Protein AF-A0AAW7PAB9-F1 (afdb_monomer)

Sequence (72 aa):
MAITTTKARLNLSIDSELKQEVGEVLKEIGLDYTTAINLYFNKIRRDRKIPFELEARKNLTVDEFLGSNWRE

Nearest PDB structures (foldseek):
  4fxe-assembly1_A-2  TM=9.255E-01  e=7.789E-02  Escherichia coli K-12

Solvent-accessible surface area (backbone atoms only — not comparable to full-atom values): 4961 Å² total; per-residue (Å²): 134,85,82,78,82,78,83,80,89,84,88,80,92,73,58,71,65,62,50,52,58,52,47,53,55,32,51,76,74,72,47,53,71,71,57,53,53,52,51,51,51,50,44,25,68,72,70,74,41,74,92,60,84,85,71,75,84,76,83,70,61,69,72,78,74,56,53,103,68,80,70,135

Structure (mmCIF, N/CA/C/O backbone):
data_AF-A0AAW7PAB9-F1
#
_entry.id   AF-A0AAW7PAB9-F1
#
loop_
_atom_site.group_PDB
_atom_site.id
_atom_site.type_symbol
_atom_site.label_atom_id
_atom_site.label_alt_id
_atom_site.label_comp_id
_atom_site.label_asym_id
_atom_site.label_entity_id
_atom_site.label_seq_id
_atom_site.pdbx_PDB_ins_code
_atom_site.Cartn_x
_atom_site.Cartn_y
_atom_site.Cartn_z
_atom_site.occupancy
_atom_site.B_iso_or_equiv
_atom_site.auth_seq_id
_atom_site.auth_comp_id
_atom_site.auth_asym_id
_atom_site.auth_atom_id
_atom_site.pdbx_PDB_model_num
ATOM 1 N N . MET A 1 1 ? 19.583 -9.413 28.840 1.00 48.31 1 MET A N 1
ATOM 2 C CA . MET A 1 1 ? 19.834 -8.677 27.582 1.00 48.31 1 MET A CA 1
ATOM 3 C C . MET A 1 1 ? 18.507 -8.108 27.115 1.00 48.31 1 MET A C 1
ATOM 5 O O . MET A 1 1 ? 17.625 -8.883 26.772 1.00 48.31 1 MET A O 1
ATOM 9 N N . ALA A 1 2 ? 18.312 -6.792 27.208 1.00 50.31 2 ALA A N 1
ATOM 10 C CA . ALA A 1 2 ? 17.104 -6.164 26.686 1.00 50.31 2 ALA A CA 1
ATOM 11 C C . ALA A 1 2 ? 17.218 -6.110 25.159 1.00 50.31 2 ALA A C 1
ATOM 13 O O . ALA A 1 2 ? 18.141 -5.489 24.636 1.00 50.31 2 ALA A O 1
ATOM 14 N N . ILE A 1 3 ? 16.315 -6.783 24.447 1.00 60.28 3 ILE A N 1
ATOM 15 C CA . ILE A 1 3 ? 16.172 -6.593 23.005 1.00 60.28 3 ILE A CA 1
ATOM 16 C C . ILE A 1 3 ? 15.531 -5.222 22.770 1.00 60.28 3 ILE A C 1
ATOM 18 O O . ILE A 1 3 ? 14.311 -5.065 22.766 1.00 60.28 3 ILE A O 1
ATOM 22 N N . THR A 1 4 ? 16.351 -4.187 22.626 1.00 56.09 4 THR A N 1
ATOM 23 C CA . THR A 1 4 ? 15.884 -2.878 22.173 1.00 56.09 4 THR A CA 1
ATOM 24 C C 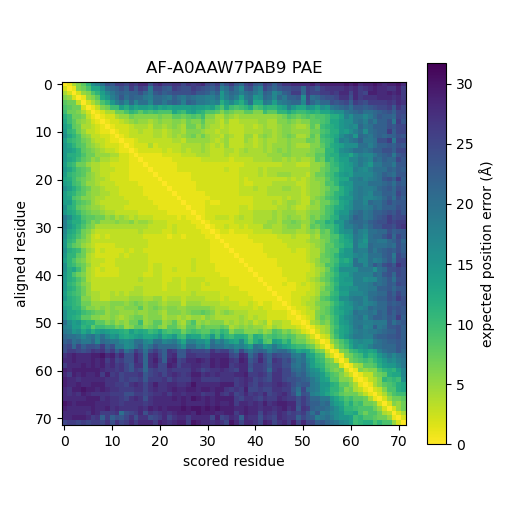. THR A 1 4 ? 15.360 -3.028 20.746 1.00 56.09 4 THR A C 1
ATOM 26 O O . THR A 1 4 ? 16.119 -3.142 19.787 1.00 56.09 4 THR A O 1
ATOM 29 N N . THR A 1 5 ? 14.034 -3.081 20.600 1.00 64.06 5 THR A N 1
ATOM 30 C CA . THR A 1 5 ? 13.371 -3.079 19.290 1.00 64.06 5 THR A CA 1
ATOM 31 C C . THR A 1 5 ? 13.457 -1.665 18.726 1.00 64.06 5 THR A C 1
ATOM 33 O O . THR A 1 5 ? 12.559 -0.842 18.908 1.00 64.06 5 THR A O 1
ATOM 36 N N . THR A 1 6 ? 14.582 -1.350 18.092 1.00 80.62 6 THR A N 1
ATOM 37 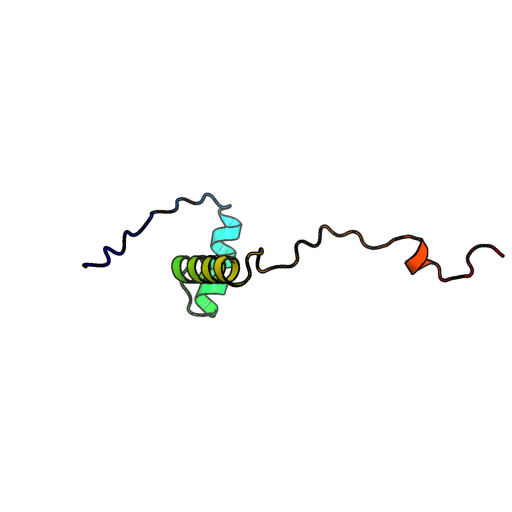C CA . THR A 1 6 ? 14.802 -0.049 17.460 1.00 80.62 6 THR A CA 1
ATOM 38 C C . THR A 1 6 ? 13.911 0.052 16.224 1.00 80.62 6 THR A C 1
ATOM 40 O O . THR A 1 6 ? 14.161 -0.598 15.211 1.00 80.62 6 THR A O 1
ATOM 43 N N . LYS A 1 7 ? 12.839 0.849 16.301 1.00 80.12 7 LYS A N 1
ATOM 44 C CA . LYS A 1 7 ? 11.999 1.150 15.135 1.00 80.12 7 LYS A CA 1
ATOM 45 C C . LYS A 1 7 ? 12.758 2.089 14.194 1.00 80.12 7 LYS A C 1
ATOM 47 O O . LYS A 1 7 ? 13.154 3.178 14.603 1.00 80.12 7 LYS A O 1
ATOM 52 N N . ALA A 1 8 ? 12.925 1.685 12.938 1.00 86.44 8 ALA A N 1
ATOM 53 C CA . ALA A 1 8 ? 13.444 2.544 11.877 1.00 86.44 8 ALA A CA 1
ATOM 54 C C . ALA A 1 8 ? 12.288 3.282 11.182 1.00 86.44 8 ALA A C 1
ATOM 56 O O . ALA A 1 8 ? 11.208 2.719 10.998 1.00 86.44 8 ALA A O 1
ATOM 57 N N . ARG A 1 9 ? 12.507 4.546 10.805 1.00 86.75 9 ARG A N 1
ATOM 58 C CA . ARG A 1 9 ? 11.557 5.328 10.001 1.00 86.75 9 ARG A CA 1
ATOM 59 C C . ARG A 1 9 ? 11.900 5.167 8.523 1.00 86.75 9 ARG A C 1
ATOM 61 O O . ARG A 1 9 ? 13.046 5.386 8.145 1.00 86.75 9 ARG A O 1
ATOM 68 N N . LEU A 1 10 ? 10.907 4.823 7.709 1.00 87.12 10 LEU A N 1
ATOM 69 C CA . LEU A 1 10 ? 11.007 4.797 6.253 1.00 87.12 10 LEU A CA 1
ATOM 70 C C . LEU A 1 10 ? 10.189 5.963 5.697 1.00 87.12 10 LEU A C 1
ATOM 72 O O . LEU A 1 10 ? 9.016 6.096 6.038 1.00 87.12 10 LEU A O 1
ATOM 76 N N . ASN A 1 11 ? 10.807 6.797 4.862 1.00 87.88 11 ASN A N 1
ATOM 77 C CA . ASN A 1 11 ? 10.102 7.814 4.090 1.00 87.88 11 ASN A CA 1
ATOM 78 C C . ASN A 1 11 ? 10.046 7.350 2.632 1.00 87.88 11 ASN A C 1
ATOM 80 O O . ASN A 1 11 ? 11.071 6.951 2.080 1.00 87.88 11 ASN A O 1
ATOM 84 N N . LEU A 1 12 ? 8.853 7.353 2.046 1.00 85.62 12 LEU A N 1
ATOM 85 C CA . LEU A 1 12 ? 8.594 6.840 0.708 1.00 85.62 12 LEU A CA 1
ATOM 86 C C . LEU A 1 12 ? 7.785 7.879 -0.065 1.00 85.62 12 LEU A C 1
ATOM 88 O O . LEU A 1 12 ? 6.697 8.262 0.363 1.00 85.62 12 LEU A O 1
ATOM 92 N N . SER A 1 13 ? 8.308 8.287 -1.217 1.00 89.25 13 SER A N 1
ATOM 93 C CA . SER A 1 13 ? 7.568 9.086 -2.188 1.00 89.25 13 SER A CA 1
ATOM 94 C C . SER A 1 13 ? 6.885 8.155 -3.179 1.00 89.25 13 SER A C 1
ATOM 96 O O . SER A 1 13 ? 7.546 7.343 -3.824 1.00 89.25 13 SER A O 1
ATOM 98 N N . ILE A 1 14 ? 5.570 8.288 -3.293 1.00 89.50 14 ILE A N 1
ATOM 99 C CA . ILE A 1 14 ? 4.745 7.612 -4.291 1.00 89.50 14 ILE A CA 1
ATOM 100 C C . ILE A 1 14 ? 3.862 8.641 -4.976 1.00 89.50 14 ILE A C 1
ATOM 102 O O . ILE A 1 14 ? 3.628 9.723 -4.434 1.00 89.50 14 ILE A O 1
ATOM 106 N N . ASP A 1 15 ? 3.380 8.278 -6.155 1.00 94.44 15 ASP A N 1
ATOM 107 C CA . ASP A 1 15 ? 2.374 9.061 -6.846 1.00 94.44 15 ASP A CA 1
ATOM 108 C C . ASP A 1 15 ? 1.084 9.192 -6.010 1.00 94.44 15 ASP A C 1
ATOM 110 O O . ASP A 1 15 ? 0.732 8.302 -5.224 1.00 94.44 15 ASP A O 1
ATOM 114 N N . SER A 1 16 ? 0.409 10.334 -6.149 1.00 93.88 16 SER A N 1
ATOM 115 C CA . SER A 1 16 ? -0.780 10.653 -5.352 1.00 93.88 16 SER A CA 1
ATOM 116 C C . SER A 1 16 ? -1.987 9.804 -5.746 1.00 93.88 16 SER A C 1
ATOM 118 O O . SER A 1 16 ? -2.746 9.406 -4.860 1.00 93.88 16 SER A O 1
ATOM 120 N N . GLU A 1 17 ? -2.148 9.507 -7.036 1.00 95.12 17 GLU A N 1
ATOM 121 C CA . GLU A 1 17 ? -3.245 8.684 -7.552 1.00 95.12 17 GLU A CA 1
ATOM 122 C C . GLU A 1 17 ? -3.050 7.238 -7.094 1.00 95.12 17 GLU A C 1
ATOM 124 O O . GLU A 1 17 ? -3.920 6.681 -6.423 1.00 95.12 17 GLU A O 1
ATOM 129 N N . LEU A 1 18 ? -1.840 6.698 -7.287 1.00 92.38 18 LEU A N 1
ATOM 130 C CA . LEU A 1 18 ? -1.488 5.347 -6.837 1.00 92.38 18 LEU A CA 1
ATOM 131 C C . LEU A 1 18 ? -1.716 5.164 -5.329 1.00 92.38 18 LEU A C 1
ATOM 133 O O . LEU A 1 18 ? -2.190 4.117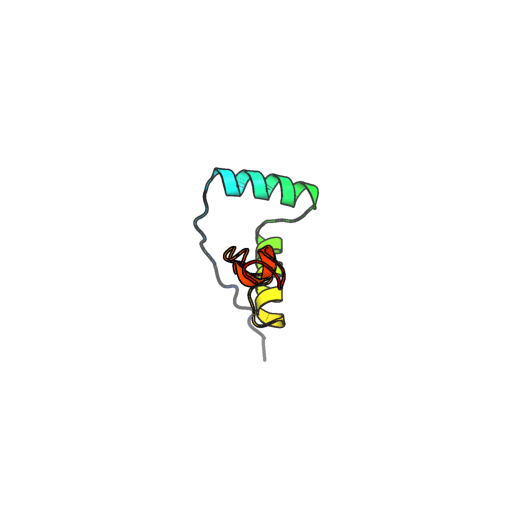 -4.883 1.00 92.38 18 LEU A O 1
ATOM 137 N N . LYS A 1 19 ? -1.376 6.177 -4.522 1.00 92.69 19 LYS A N 1
ATOM 138 C CA . LYS A 1 19 ? -1.633 6.151 -3.080 1.00 92.69 19 LYS A CA 1
ATOM 139 C C . LYS A 1 19 ? -3.122 6.001 -2.795 1.00 92.69 19 LYS A C 1
ATOM 141 O O . LYS A 1 19 ? -3.480 5.178 -1.961 1.00 92.69 19 LYS A O 1
ATOM 146 N N . GLN A 1 20 ? -3.965 6.795 -3.449 1.00 95.38 20 GLN A N 1
ATOM 147 C CA . GLN A 1 20 ? -5.404 6.763 -3.219 1.00 95.38 20 GLN A CA 1
ATOM 148 C C . GLN A 1 20 ? -5.992 5.400 -3.596 1.00 95.38 20 GLN A C 1
ATOM 150 O O . GLN A 1 20 ? -6.626 4.776 -2.746 1.00 95.38 20 GLN A O 1
ATOM 155 N N . GLU A 1 21 ? -5.696 4.909 -4.801 1.00 96.06 21 GLU A N 1
ATOM 156 C CA . GLU A 1 21 ? -6.209 3.628 -5.303 1.00 96.06 21 GLU A CA 1
ATOM 157 C C . GLU A 1 21 ? -5.813 2.460 -4.390 1.00 96.06 21 GLU A C 1
ATOM 159 O O . GLU A 1 21 ? -6.654 1.670 -3.960 1.00 96.06 21 GLU A O 1
ATOM 164 N N . VAL A 1 22 ? -4.532 2.377 -4.011 1.00 94.62 22 VAL A N 1
ATOM 165 C CA . VAL A 1 22 ? -4.049 1.336 -3.090 1.00 94.62 22 VAL A CA 1
ATOM 166 C C . VAL A 1 22 ? -4.705 1.468 -1.715 1.00 94.62 22 VAL A C 1
ATOM 168 O O . VAL A 1 22 ? -4.987 0.461 -1.068 1.00 94.62 22 VAL A O 1
ATOM 171 N N . GLY A 1 23 ? -4.966 2.691 -1.256 1.00 94.31 23 GLY A N 1
ATOM 172 C CA . GLY A 1 23 ? -5.656 2.947 0.005 1.00 94.31 23 GLY A CA 1
ATOM 173 C C . GLY A 1 23 ? -7.069 2.400 0.057 1.00 94.31 23 GLY A C 1
ATOM 174 O O . GLY A 1 23 ? -7.458 1.827 1.075 1.00 94.31 23 GLY A O 1
ATOM 175 N N . GLU A 1 24 ? -7.823 2.569 -1.024 1.00 96.00 24 GLU A N 1
ATOM 176 C CA . GLU A 1 24 ? -9.180 2.035 -1.140 1.00 96.00 24 GLU A CA 1
ATOM 177 C C . GLU A 1 24 ? -9.153 0.505 -1.081 1.00 96.00 24 GLU A C 1
ATOM 179 O O . GLU A 1 24 ? -9.803 -0.078 -0.210 1.00 96.00 24 GLU A O 1
ATOM 184 N N . VAL A 1 25 ? -8.276 -0.127 -1.866 1.00 96.19 25 VAL A N 1
ATOM 185 C CA . VAL A 1 25 ? -8.096 -1.589 -1.871 1.00 96.19 25 VAL A CA 1
ATOM 186 C C . VAL A 1 25 ? -7.687 -2.118 -0.492 1.00 96.19 25 VAL A C 1
ATOM 188 O O . VAL A 1 25 ? -8.257 -3.086 0.014 1.00 96.19 25 VAL A O 1
ATOM 191 N N . LEU A 1 26 ? -6.705 -1.489 0.162 1.00 94.50 26 LEU A N 1
ATOM 192 C CA . LEU A 1 26 ? -6.258 -1.911 1.492 1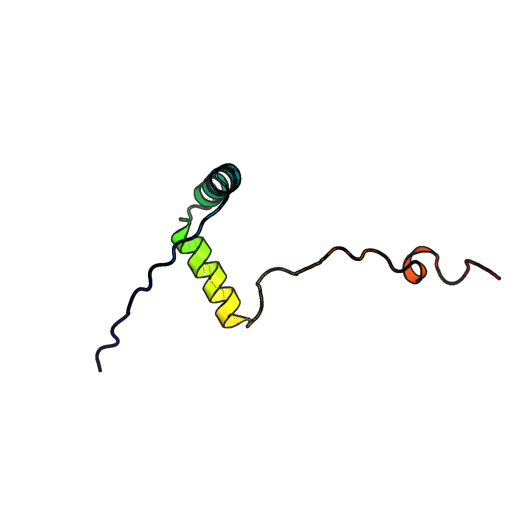.00 94.50 26 LEU A CA 1
ATOM 193 C C . LEU A 1 26 ? -7.366 -1.762 2.539 1.00 94.50 26 LEU A C 1
ATOM 195 O O . LEU A 1 26 ? -7.499 -2.624 3.410 1.00 94.50 26 LEU A O 1
ATOM 199 N N . LYS A 1 27 ? -8.190 -0.716 2.436 1.00 95.00 27 LYS A N 1
ATOM 200 C CA . LYS A 1 27 ? -9.319 -0.486 3.339 1.00 95.00 27 LYS A CA 1
ATOM 201 C C . LYS A 1 27 ? -10.408 -1.544 3.176 1.00 95.00 27 LYS A C 1
ATOM 203 O O . LYS A 1 27 ? -10.938 -1.995 4.189 1.00 95.00 27 LYS A O 1
ATOM 208 N N . GLU A 1 28 ? -10.701 -1.972 1.950 1.00 96.06 28 GLU A N 1
ATOM 209 C CA . GLU A 1 28 ? -11.631 -3.080 1.687 1.00 96.06 28 GLU A CA 1
ATOM 210 C C . GLU A 1 28 ? -11.146 -4.399 2.307 1.00 96.06 28 GLU A C 1
ATOM 212 O O . GLU A 1 28 ? -11.940 -5.172 2.839 1.00 96.06 28 GLU A O 1
ATOM 217 N N . ILE A 1 29 ? -9.829 -4.622 2.314 1.00 94.12 29 ILE A N 1
ATOM 218 C CA . ILE A 1 29 ? -9.194 -5.803 2.923 1.00 94.12 29 ILE A CA 1
ATOM 219 C C . ILE A 1 29 ? -9.035 -5.644 4.454 1.00 94.12 29 ILE A C 1
ATOM 221 O O . ILE A 1 29 ? -8.741 -6.610 5.160 1.00 94.12 29 ILE A O 1
ATOM 225 N N . GLY A 1 30 ? -9.245 -4.442 5.002 1.00 94.06 30 GLY A N 1
ATOM 226 C CA . GLY A 1 30 ? -9.082 -4.147 6.430 1.00 94.06 30 GLY A CA 1
ATOM 227 C C . GLY A 1 30 ? -7.621 -4.004 6.876 1.00 94.06 30 GLY A C 1
ATOM 228 O O . GLY A 1 30 ? -7.287 -4.305 8.024 1.00 94.0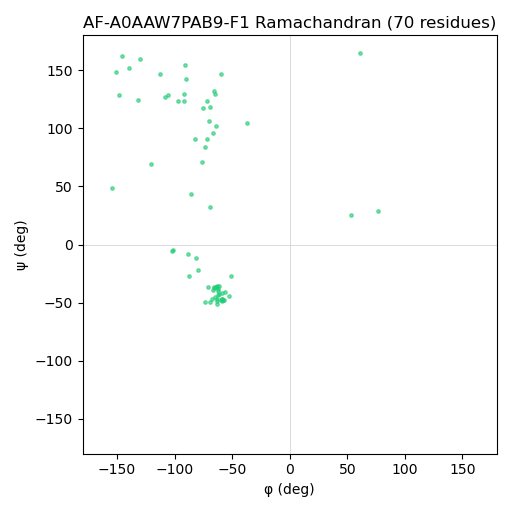6 30 GLY A O 1
ATOM 229 N N . LEU A 1 31 ? -6.736 -3.566 5.978 1.00 93.62 31 LEU A N 1
ATOM 230 C CA . LEU A 1 31 ? -5.303 -3.383 6.217 1.00 93.62 31 LEU A CA 1
ATOM 231 C C . LEU A 1 31 ? -4.902 -1.902 6.172 1.00 93.62 31 LEU A C 1
ATOM 233 O O . LEU A 1 31 ? -5.426 -1.114 5.395 1.00 93.62 31 LEU A O 1
ATOM 237 N N . ASP A 1 32 ? -3.909 -1.538 6.986 1.00 93.00 32 ASP A N 1
ATOM 238 C CA . ASP A 1 32 ? -3.208 -0.252 6.888 1.00 93.00 32 ASP A CA 1
ATOM 239 C C . ASP A 1 32 ? -1.979 -0.367 5.969 1.00 93.00 32 ASP A C 1
ATOM 241 O O . ASP A 1 32 ? -1.360 -1.434 5.869 1.00 93.00 32 ASP A O 1
ATOM 245 N N . TYR A 1 33 ? -1.564 0.752 5.369 1.00 91.75 33 TYR A N 1
ATOM 246 C CA . TYR A 1 33 ? -0.357 0.840 4.541 1.00 91.75 33 TYR A CA 1
ATOM 247 C C . TYR A 1 33 ? 0.889 0.309 5.248 1.00 91.75 33 TYR A C 1
ATOM 249 O O . TYR A 1 33 ? 1.668 -0.441 4.661 1.00 91.75 33 TYR A O 1
ATOM 257 N N . THR A 1 34 ? 1.079 0.660 6.520 1.00 91.06 34 THR A N 1
ATOM 258 C CA . THR A 1 34 ? 2.245 0.233 7.303 1.00 91.06 34 THR A CA 1
ATOM 259 C C . THR A 1 34 ? 2.276 -1.284 7.438 1.00 91.06 34 THR A C 1
ATOM 261 O O . THR A 1 34 ? 3.335 -1.906 7.332 1.00 91.06 34 THR A O 1
ATOM 264 N N . THR A 1 35 ? 1.111 -1.896 7.649 1.00 93.25 35 THR A N 1
ATOM 265 C CA . THR A 1 35 ? 0.975 -3.350 7.753 1.00 93.25 35 THR A CA 1
ATOM 266 C C . THR A 1 35 ? 1.265 -4.011 6.411 1.00 93.25 35 THR A C 1
ATOM 268 O O . THR A 1 35 ? 2.074 -4.937 6.365 1.00 93.25 35 THR A O 1
ATOM 271 N N . ALA A 1 36 ? 0.693 -3.503 5.317 1.00 93.00 36 ALA A N 1
ATOM 272 C CA . ALA A 1 36 ? 0.938 -4.016 3.969 1.00 93.00 36 ALA A CA 1
ATOM 273 C C . ALA A 1 36 ? 2.428 -3.955 3.583 1.00 93.00 36 ALA A C 1
ATOM 275 O O . ALA A 1 36 ? 3.006 -4.956 3.153 1.00 93.00 36 ALA A O 1
ATOM 276 N N . ILE A 1 37 ? 3.084 -2.818 3.827 1.00 91.81 37 ILE A N 1
ATOM 277 C CA . ILE A 1 37 ? 4.519 -2.631 3.566 1.00 91.81 37 ILE A CA 1
ATOM 278 C C . ILE A 1 37 ? 5.363 -3.589 4.423 1.00 91.81 37 ILE A C 1
ATOM 280 O O . ILE A 1 37 ? 6.288 -4.230 3.922 1.00 91.81 37 ILE A O 1
ATOM 284 N N . ASN A 1 38 ? 5.031 -3.757 5.706 1.00 91.19 38 ASN A N 1
ATOM 285 C CA . ASN A 1 38 ? 5.743 -4.694 6.580 1.00 91.19 38 ASN A CA 1
ATOM 286 C C . ASN A 1 38 ? 5.566 -6.159 6.158 1.00 91.19 38 ASN A C 1
ATOM 288 O O . ASN A 1 38 ? 6.509 -6.948 6.286 1.00 91.19 38 ASN A O 1
ATOM 292 N N . LEU A 1 39 ? 4.383 -6.541 5.666 1.00 92.31 39 LEU A N 1
ATOM 293 C CA . LEU A 1 39 ? 4.140 -7.873 5.106 1.00 92.31 39 LEU A CA 1
ATOM 294 C C . LEU A 1 39 ? 5.007 -8.096 3.868 1.00 92.31 39 LEU A C 1
ATOM 296 O O . LEU A 1 39 ? 5.701 -9.112 3.776 1.00 92.31 39 LEU A O 1
ATOM 300 N N . TYR A 1 40 ? 5.034 -7.111 2.971 1.00 91.00 40 TYR A N 1
ATOM 301 C CA . TYR A 1 40 ? 5.849 -7.135 1.765 1.00 91.00 40 TYR A CA 1
ATOM 302 C C . T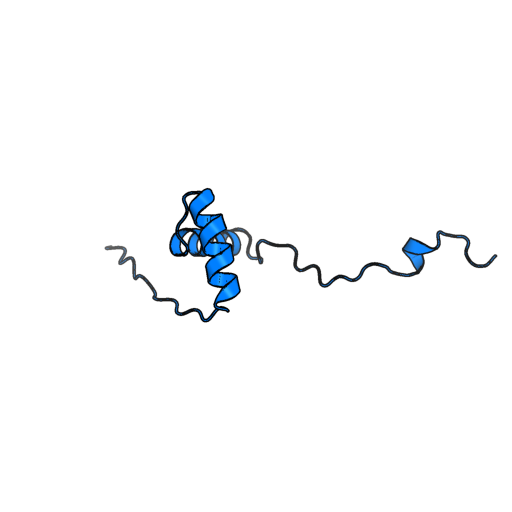YR A 1 40 ? 7.346 -7.295 2.086 1.00 91.00 40 TYR A C 1
ATOM 304 O O . TYR A 1 40 ? 8.005 -8.201 1.568 1.00 91.00 40 TYR A O 1
ATOM 312 N N . PHE A 1 41 ? 7.884 -6.515 3.029 1.00 91.44 41 PHE A N 1
ATOM 313 C CA . PHE A 1 41 ? 9.278 -6.660 3.461 1.00 91.44 41 PHE A CA 1
ATOM 314 C C . PHE A 1 41 ? 9.566 -7.989 4.157 1.00 91.44 41 PHE A C 1
ATOM 316 O O . PHE A 1 41 ? 10.631 -8.570 3.943 1.00 91.44 41 PHE A O 1
ATOM 323 N N . ASN A 1 42 ? 8.641 -8.512 4.964 1.00 91.50 42 ASN A N 1
ATOM 324 C CA . ASN A 1 42 ? 8.822 -9.836 5.561 1.00 91.50 42 ASN A CA 1
ATOM 325 C C . ASN A 1 42 ? 8.854 -10.936 4.503 1.00 91.50 42 ASN A C 1
ATOM 327 O O . ASN A 1 42 ? 9.639 -11.877 4.635 1.00 91.50 42 ASN A O 1
ATOM 331 N N . LYS A 1 43 ? 8.051 -10.802 3.444 1.00 91.25 43 LYS A N 1
ATOM 332 C CA . LYS A 1 43 ? 8.063 -11.734 2.320 1.00 91.25 43 LYS A CA 1
ATOM 333 C C . LYS A 1 43 ? 9.400 -11.678 1.574 1.00 91.25 43 LYS A C 1
ATOM 335 O O . LYS A 1 43 ? 10.007 -12.729 1.388 1.00 91.25 43 LYS A O 1
ATOM 340 N N . ILE A 1 44 ? 9.927 -10.481 1.289 1.00 90.69 44 ILE A N 1
ATOM 341 C CA . ILE A 1 44 ? 11.286 -10.312 0.730 1.00 90.69 44 ILE A CA 1
ATOM 342 C C . ILE A 1 44 ? 12.341 -10.944 1.639 1.00 90.69 44 ILE A C 1
ATOM 344 O O . ILE A 1 44 ? 13.204 -11.688 1.176 1.00 90.69 44 ILE A O 1
ATOM 348 N N . ARG A 1 45 ? 12.280 -10.667 2.947 1.00 90.50 45 ARG A N 1
ATOM 349 C CA . ARG A 1 45 ? 13.240 -11.193 3.927 1.00 90.50 45 ARG A CA 1
ATOM 350 C C . ARG A 1 45 ? 13.247 -12.721 3.941 1.00 90.50 45 ARG A C 1
ATOM 352 O O . ARG A 1 45 ? 14.321 -13.311 4.038 1.00 90.50 45 ARG A O 1
ATOM 359 N N . ARG A 1 46 ? 12.064 -13.338 3.865 1.00 92.75 46 ARG A N 1
ATOM 360 C CA . ARG A 1 46 ? 11.884 -14.792 3.919 1.00 92.75 46 ARG A CA 1
ATOM 361 C C . ARG A 1 46 ? 12.334 -15.477 2.634 1.00 92.75 46 ARG A C 1
ATOM 363 O O . ARG A 1 46 ? 13.079 -16.446 2.708 1.00 92.75 46 ARG A O 1
ATOM 370 N N . ASP A 1 47 ? 11.888 -14.984 1.486 1.00 90.19 47 ASP A N 1
ATOM 371 C CA . ASP A 1 47 ? 12.134 -15.626 0.193 1.00 90.19 47 ASP A CA 1
ATOM 372 C C . ASP A 1 47 ? 13.449 -15.163 -0.464 1.00 90.19 47 ASP A C 1
ATOM 374 O O . ASP A 1 47 ? 13.859 -15.727 -1.475 1.00 90.19 47 ASP A O 1
ATOM 378 N N . ARG A 1 48 ? 14.119 -14.142 0.095 1.00 86.94 48 ARG A N 1
ATOM 379 C CA . ARG A 1 48 ? 15.345 -13.516 -0.447 1.00 86.94 48 ARG A CA 1
ATOM 380 C C . ARG A 1 48 ? 15.193 -13.051 -1.905 1.00 86.94 48 ARG A C 1
ATOM 382 O O . ARG A 1 48 ? 16.181 -12.920 -2.619 1.00 86.94 48 ARG A O 1
ATOM 389 N N . LYS A 1 49 ? 13.960 -12.770 -2.328 1.00 85.56 49 LYS A N 1
ATOM 390 C CA . LYS A 1 49 ? 13.591 -12.268 -3.656 1.00 85.56 49 LYS A CA 1
ATOM 391 C C . LYS A 1 49 ? 12.403 -11.321 -3.549 1.00 85.56 49 LYS A C 1
ATOM 393 O O . LYS A 1 49 ? 11.681 -11.323 -2.552 1.00 85.56 49 LYS A O 1
ATOM 398 N N . ILE A 1 50 ? 12.201 -10.528 -4.591 1.00 86.31 50 ILE A N 1
ATOM 399 C CA . ILE A 1 50 ? 11.010 -9.699 -4.736 1.00 86.31 50 ILE A CA 1
ATOM 400 C C . ILE A 1 50 ? 9.778 -10.616 -4.878 1.00 86.31 50 ILE A C 1
ATOM 402 O O . ILE A 1 50 ? 9.822 -11.563 -5.662 1.00 86.31 50 ILE A O 1
ATOM 406 N N . PRO A 1 51 ? 8.701 -10.407 -4.097 1.00 79.44 51 PRO A N 1
ATOM 407 C CA . PRO A 1 51 ? 7.552 -11.306 -4.030 1.0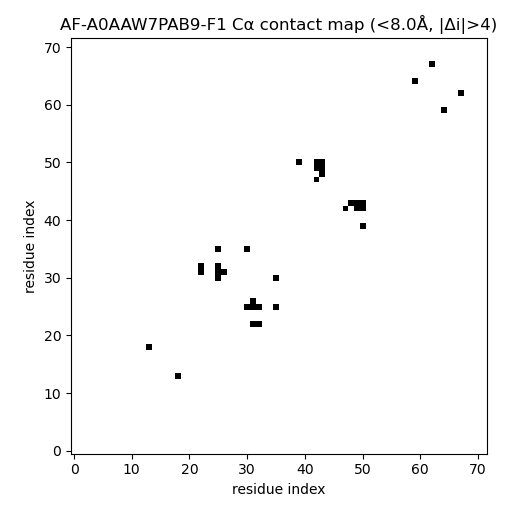0 79.44 51 PRO A CA 1
ATOM 408 C C . PRO A 1 51 ? 6.527 -11.010 -5.126 1.00 79.44 51 PRO A C 1
ATOM 410 O O . PRO A 1 51 ? 5.326 -10.972 -4.882 1.00 79.44 51 PRO A O 1
ATOM 413 N N . PHE A 1 52 ? 7.033 -10.791 -6.328 1.00 81.31 52 PHE A N 1
ATOM 414 C CA . PHE A 1 52 ? 6.301 -10.794 -7.577 1.00 81.31 52 PHE A CA 1
ATOM 415 C C . PHE A 1 52 ? 7.285 -11.222 -8.6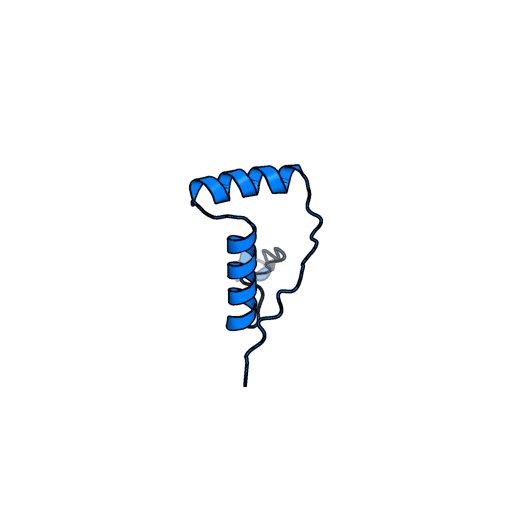61 1.00 81.31 52 PHE A C 1
ATOM 417 O O . PHE A 1 52 ? 8.492 -10.982 -8.549 1.00 81.31 52 PHE A O 1
ATOM 424 N N . GLU A 1 53 ? 6.790 -11.895 -9.689 1.00 73.81 53 GLU A N 1
ATOM 425 C CA . GLU A 1 53 ? 7.621 -12.230 -10.836 1.00 73.81 53 GLU A CA 1
ATOM 426 C C . GLU A 1 53 ? 7.934 -10.936 -11.592 1.00 73.81 53 GLU A C 1
ATOM 428 O O . GLU A 1 53 ? 7.044 -10.208 -12.027 1.00 73.81 53 GLU A O 1
ATOM 433 N N . LEU A 1 54 ? 9.223 -10.602 -11.678 1.00 63.91 54 LEU A N 1
ATOM 434 C CA . LEU A 1 54 ? 9.715 -9.491 -12.488 1.00 63.91 54 LEU A CA 1
ATOM 435 C C . LEU A 1 54 ? 9.714 -9.930 -13.954 1.00 63.91 54 LEU A C 1
ATOM 437 O O . LEU A 1 54 ? 10.762 -10.179 -14.547 1.00 63.91 54 LEU A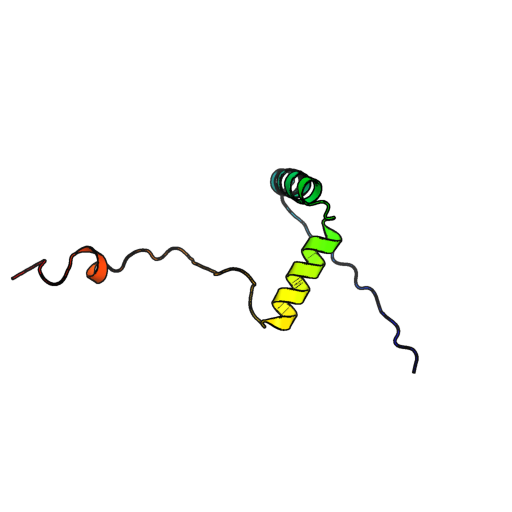 O 1
ATOM 441 N N . GLU A 1 55 ? 8.527 -10.061 -14.535 1.00 56.91 55 GLU A N 1
ATOM 442 C CA . GLU A 1 55 ? 8.373 -10.328 -15.959 1.00 56.91 55 GLU A CA 1
ATOM 443 C C . GLU A 1 55 ? 8.481 -9.004 -16.721 1.00 56.91 55 GLU A C 1
ATOM 445 O O . GLU A 1 55 ? 7.502 -8.293 -16.953 1.00 56.91 55 GLU A O 1
ATOM 450 N N . ALA A 1 56 ? 9.694 -8.643 -17.139 1.00 57.00 56 ALA A N 1
ATOM 451 C CA . ALA A 1 56 ? 9.837 -7.719 -18.255 1.00 57.00 56 ALA A CA 1
ATOM 452 C C . ALA A 1 56 ? 9.307 -8.471 -19.473 1.00 57.00 56 ALA A C 1
ATOM 454 O O . ALA A 1 56 ? 10.040 -9.305 -19.996 1.00 57.00 56 ALA A O 1
ATOM 455 N N . ARG A 1 57 ? 8.034 -8.280 -19.858 1.00 51.31 57 ARG A N 1
ATOM 456 C CA . ARG A 1 57 ? 7.414 -9.000 -20.984 1.00 51.31 57 ARG A CA 1
ATOM 457 C C . ARG A 1 57 ? 8.414 -9.199 -22.123 1.00 51.31 57 ARG A C 1
ATOM 459 O O . ARG A 1 57 ? 8.706 -8.272 -22.874 1.00 51.31 57 ARG A O 1
ATOM 466 N N . LYS A 1 58 ? 8.907 -10.426 -22.261 1.00 54.47 58 LYS A N 1
ATOM 467 C CA . LYS A 1 58 ? 9.531 -10.920 -23.480 1.00 54.47 58 LYS A CA 1
ATOM 468 C C . LYS A 1 58 ? 8.710 -12.119 -23.930 1.00 54.47 58 LYS A C 1
ATOM 470 O O . LYS A 1 58 ? 9.146 -13.256 -23.855 1.00 54.47 58 LYS A O 1
ATOM 475 N N . ASN A 1 59 ? 7.492 -11.838 -24.373 1.00 53.53 59 ASN A N 1
ATOM 476 C CA . ASN A 1 59 ? 6.692 -12.749 -25.186 1.00 53.53 59 ASN A CA 1
ATOM 477 C C . ASN A 1 59 ? 6.928 -12.292 -26.638 1.00 53.53 59 ASN A C 1
ATOM 479 O O . ASN A 1 59 ? 6.721 -11.117 -26.920 1.00 53.53 59 ASN A O 1
ATOM 483 N N . LEU A 1 60 ? 7.387 -13.067 -27.616 1.00 54.56 60 LEU A N 1
ATOM 484 C CA . LEU A 1 60 ? 7.710 -14.484 -27.730 1.00 54.56 60 LEU A CA 1
ATOM 485 C C . LEU A 1 60 ? 9.002 -14.595 -28.555 1.00 54.56 60 LEU A C 1
ATOM 487 O O . LEU A 1 60 ? 9.251 -13.755 -29.426 1.00 54.56 60 LEU A O 1
ATOM 491 N N . THR A 1 61 ? 9.807 -15.634 -28.355 1.00 56.34 61 THR A N 1
ATOM 492 C CA . THR A 1 61 ? 10.776 -16.003 -29.395 1.00 56.34 61 THR A CA 1
ATOM 493 C C . THR A 1 61 ? 9.977 -16.468 -30.615 1.00 56.34 61 THR A C 1
ATOM 495 O O . THR A 1 61 ? 9.058 -17.269 -30.466 1.00 56.34 61 THR A O 1
ATOM 498 N N . VAL A 1 62 ? 10.306 -15.969 -31.813 1.00 57.84 62 VAL A N 1
ATOM 499 C CA . VAL A 1 62 ? 9.638 -16.338 -33.085 1.00 57.84 62 VAL A CA 1
ATOM 500 C C . VAL A 1 62 ? 9.572 -17.865 -33.279 1.00 57.84 62 VAL A C 1
ATOM 502 O O . VAL A 1 62 ? 8.636 -18.370 -33.889 1.00 57.84 62 VAL A O 1
ATOM 505 N N . ASP A 1 63 ? 10.521 -18.586 -32.680 1.00 54.84 63 ASP A N 1
ATOM 506 C CA . ASP A 1 63 ? 10.625 -20.046 -32.660 1.00 54.84 63 ASP A CA 1
ATOM 507 C C . ASP A 1 63 ? 9.439 -20.755 -31.970 1.00 54.84 63 ASP A C 1
ATOM 509 O O . ASP A 1 63 ? 8.935 -21.748 -32.484 1.00 54.84 63 ASP A O 1
ATOM 513 N N . GLU A 1 64 ? 8.907 -20.206 -30.868 1.00 57.75 64 GLU A N 1
ATOM 514 C CA . GLU A 1 64 ? 7.726 -20.771 -30.187 1.00 57.75 64 GLU A CA 1
ATOM 515 C C . GLU A 1 64 ? 6.407 -20.406 -30.882 1.00 57.75 64 GLU A C 1
ATOM 517 O O . GLU A 1 64 ? 5.400 -21.089 -30.704 1.00 57.75 64 GLU A O 1
ATOM 522 N N . PHE A 1 65 ? 6.393 -19.333 -31.679 1.00 54.91 65 PHE A N 1
ATOM 523 C CA . PHE A 1 65 ? 5.174 -18.840 -32.322 1.00 54.91 65 PHE A CA 1
ATOM 524 C C . PHE A 1 65 ? 4.886 -19.497 -33.680 1.00 54.91 65 PHE A C 1
ATOM 526 O O . PHE A 1 65 ? 3.726 -19.574 -34.077 1.00 54.91 65 PHE A O 1
ATOM 533 N N . LEU A 1 66 ? 5.903 -19.976 -34.405 1.00 58.00 66 LEU A N 1
ATOM 534 C CA . LEU A 1 66 ? 5.720 -20.472 -35.777 1.00 58.00 66 LEU A CA 1
ATOM 535 C C . LEU A 1 66 ? 5.657 -21.998 -35.921 1.00 58.00 66 LEU A C 1
ATOM 537 O O . LEU A 1 66 ? 5.369 -22.479 -37.017 1.00 58.00 66 LEU A O 1
ATOM 541 N N . GLY A 1 67 ? 5.864 -22.764 -34.846 1.00 57.72 67 GLY A N 1
ATOM 542 C CA . GLY A 1 67 ? 5.925 -24.226 -34.923 1.00 57.72 67 GLY A CA 1
ATOM 543 C C . GLY A 1 67 ? 7.069 -24.716 -35.828 1.00 57.72 67 GLY A C 1
ATOM 544 O O . GLY A 1 67 ? 7.661 -23.970 -36.606 1.00 57.72 67 GLY A O 1
ATOM 545 N N . SER A 1 68 ? 7.421 -25.997 -35.732 1.00 58.19 68 SER A N 1
ATOM 546 C CA . SER A 1 68 ? 8.569 -26.603 -36.432 1.00 58.19 68 SER A CA 1
ATOM 547 C C . SER A 1 68 ? 8.422 -26.724 -37.964 1.00 58.19 68 SER A C 1
ATOM 549 O O . SER A 1 68 ? 8.906 -27.693 -38.548 1.00 58.19 68 SER A O 1
ATOM 551 N N . ASN A 1 69 ? 7.731 -25.804 -38.645 1.00 61.38 69 ASN A N 1
ATOM 552 C CA . ASN A 1 69 ? 7.477 -25.915 -40.082 1.00 61.38 69 ASN A CA 1
ATOM 553 C C . ASN A 1 69 ? 7.251 -24.571 -40.800 1.00 61.38 69 ASN A C 1
ATOM 555 O O . ASN A 1 69 ? 6.273 -24.417 -41.523 1.00 61.38 69 ASN A O 1
ATOM 559 N N . TRP A 1 70 ? 8.113 -23.569 -40.600 1.00 64.50 70 TRP A N 1
ATOM 560 C CA . TRP A 1 70 ? 7.919 -22.276 -41.282 1.00 64.50 70 TRP A CA 1
ATOM 561 C C . TRP A 1 70 ? 8.815 -22.031 -42.495 1.00 64.50 70 TRP A C 1
ATOM 563 O O . TRP A 1 70 ? 8.579 -21.063 -43.214 1.00 64.50 70 TRP A O 1
ATOM 573 N N . ARG A 1 71 ? 9.768 -22.920 -42.789 1.00 56.03 71 ARG A N 1
ATOM 574 C CA . ARG A 1 71 ? 10.347 -23.115 -44.128 1.00 56.03 71 ARG A CA 1
ATOM 575 C C . ARG A 1 71 ? 10.730 -24.590 -44.227 1.00 56.03 71 ARG A C 1
ATOM 577 O O . ARG A 1 71 ? 11.340 -25.092 -43.291 1.00 56.03 71 ARG A O 1
ATOM 584 N N . GLU A 1 72 ? 10.285 -25.243 -45.293 1.00 50.78 72 GLU A N 1
ATOM 585 C CA . GLU A 1 72 ? 10.593 -26.632 -45.675 1.00 50.78 72 GLU A CA 1
ATOM 586 C C . GLU A 1 72 ? 12.040 -27.069 -45.401 1.00 50.78 72 GLU A C 1
ATOM 588 O O . GLU A 1 72 ? 12.964 -26.248 -45.620 1.00 50.78 72 GLU A O 1
#

Mean predicted aligned error: 12.02 Å

Radius of gyration: 21.25 Å; Cα contacts (8 Å, |Δi|>4): 18; chains: 1; bounding box: 32×37×73 Å

Secondary structure (DSSP, 8-state):
------PPP------HHHHHHHHHHHHHHT--HHHHHHHHHHHHHHHSS-SS---------HHHHHTT-S--

Foldseek 3Di:
DDPPPDDDDDDDDDDPVVVVVVVVVCVVVVHDPVRVVVVQVVVCVVVVDRPDPPCPDPPDDVDVVPPPPPDD

pLDDT: mean 79.18, std 16.62, range [48.31, 96.19]